Protein AF-A0A8J2NKK4-F1 (afdb_monomer)

Structure (mmCIF, N/CA/C/O backbone):
data_AF-A0A8J2NKK4-F1
#
_entry.id   AF-A0A8J2NKK4-F1
#
loop_
_atom_site.group_PDB
_atom_site.id
_atom_site.type_symbol
_atom_site.label_atom_id
_atom_site.label_alt_id
_atom_site.label_comp_id
_atom_site.label_asym_id
_atom_site.label_entity_i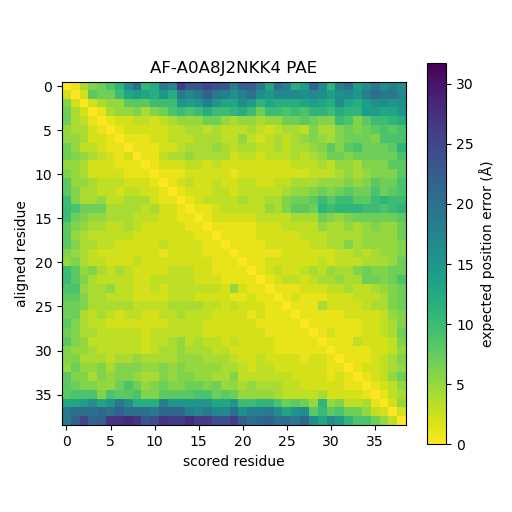d
_atom_site.label_seq_id
_atom_site.pdbx_PDB_ins_code
_atom_site.Cartn_x
_atom_site.Cartn_y
_atom_site.Cartn_z
_atom_site.occupancy
_atom_site.B_iso_or_equiv
_atom_site.auth_seq_id
_atom_site.auth_comp_id
_atom_site.auth_asym_id
_atom_site.auth_atom_id
_atom_site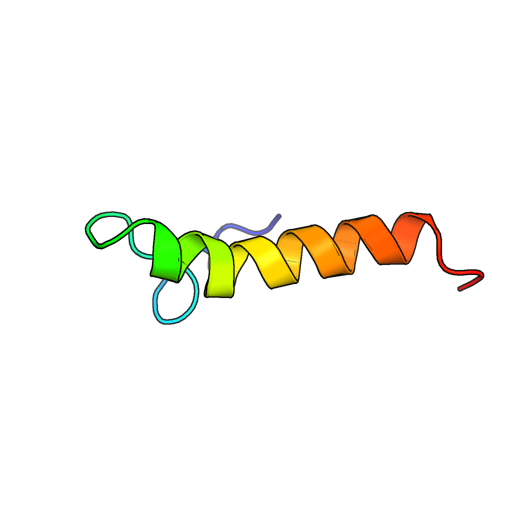.pdbx_PDB_model_num
ATOM 1 N N . PHE A 1 1 ? -14.024 -1.413 -2.023 1.00 54.50 1 PHE A N 1
ATOM 2 C CA . PHE A 1 1 ? -12.869 -0.886 -2.779 1.00 54.50 1 PHE A CA 1
ATOM 3 C C . PHE A 1 1 ? -13.317 -0.415 -4.156 1.00 54.50 1 PHE A C 1
ATOM 5 O O . PHE A 1 1 ? -13.853 -1.231 -4.900 1.00 54.50 1 PHE A O 1
ATOM 12 N N . PRO A 1 2 ? -13.181 0.877 -4.500 1.00 75.75 2 PRO A N 1
ATOM 13 C CA . PRO A 1 2 ? -13.576 1.364 -5.817 1.00 75.75 2 PRO A CA 1
ATOM 14 C C . PRO A 1 2 ? -12.567 0.904 -6.880 1.00 75.75 2 PRO A C 1
ATOM 16 O O . PRO A 1 2 ? -11.362 0.912 -6.644 1.00 75.75 2 PRO A O 1
ATOM 19 N N . ALA A 1 3 ? -13.046 0.538 -8.071 1.00 72.00 3 ALA A N 1
ATOM 20 C CA . ALA A 1 3 ? -12.218 0.030 -9.174 1.00 72.00 3 ALA A CA 1
ATOM 21 C C . ALA A 1 3 ? -11.094 0.994 -9.625 1.00 72.00 3 ALA A C 1
ATOM 23 O O . ALA A 1 3 ? -10.133 0.565 -10.256 1.00 72.00 3 ALA A O 1
ATOM 24 N N . GLY A 1 4 ? -11.179 2.281 -9.265 1.00 75.50 4 GLY A N 1
ATOM 25 C CA . GLY A 1 4 ? -10.214 3.318 -9.640 1.00 75.50 4 GLY A CA 1
ATOM 26 C C . GLY A 1 4 ? -8.821 3.194 -9.012 1.00 75.50 4 GLY A C 1
ATOM 27 O O . GLY A 1 4 ? -7.896 3.813 -9.525 1.00 75.50 4 GLY A O 1
ATOM 28 N N . ILE A 1 5 ? -8.633 2.398 -7.952 1.00 81.25 5 ILE A N 1
ATO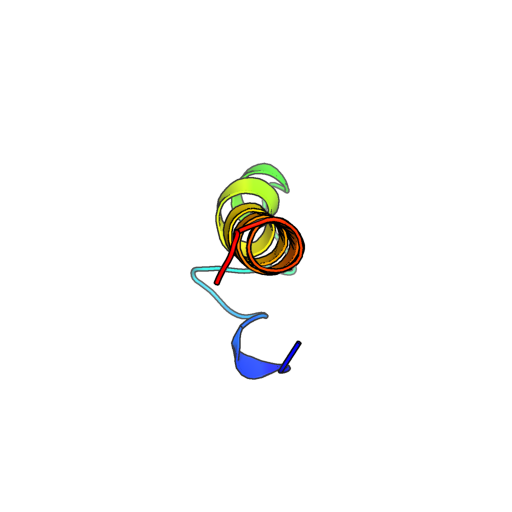M 29 C CA . ILE A 1 5 ? -7.294 2.163 -7.370 1.00 81.25 5 ILE A CA 1
ATOM 30 C C . ILE A 1 5 ? -6.551 0.990 -8.029 1.00 81.25 5 ILE A C 1
ATOM 32 O O . ILE A 1 5 ? -5.347 0.843 -7.844 1.00 81.25 5 ILE A O 1
ATOM 36 N N . LEU A 1 6 ? -7.242 0.170 -8.831 1.00 86.56 6 LEU A N 1
ATOM 37 C CA . LEU A 1 6 ? -6.679 -1.003 -9.511 1.00 86.56 6 LEU A CA 1
ATOM 38 C C . LEU A 1 6 ? -5.985 -0.626 -10.828 1.00 86.56 6 LEU A C 1
A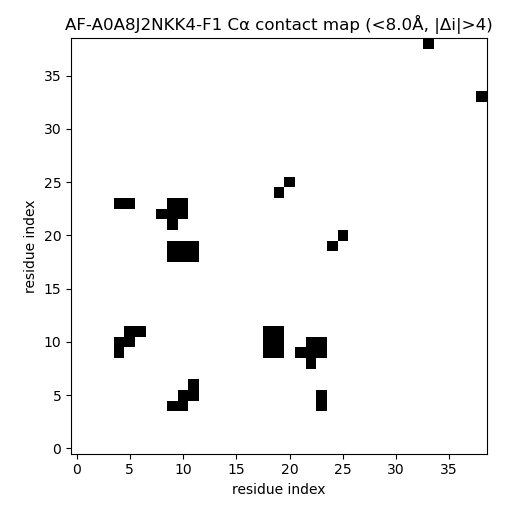TOM 40 O O . LEU A 1 6 ? -6.187 -1.252 -11.869 1.00 86.56 6 LEU A O 1
ATOM 44 N N . GLN A 1 7 ? -5.158 0.412 -10.781 1.00 88.00 7 GLN A N 1
ATOM 45 C CA . GLN A 1 7 ? -4.388 0.896 -11.918 1.00 88.00 7 GLN A CA 1
ATOM 46 C C . GLN A 1 7 ? -2.973 1.305 -11.489 1.00 88.00 7 GLN A C 1
ATOM 48 O O . GLN A 1 7 ? -2.725 1.544 -10.301 1.00 88.00 7 GLN A O 1
ATOM 53 N N . PRO A 1 8 ? -2.021 1.411 -12.431 1.00 86.94 8 PRO A N 1
ATOM 54 C CA . PRO A 1 8 ? -0.705 1.954 -12.134 1.00 86.94 8 PRO A CA 1
ATOM 55 C C . PRO A 1 8 ? -0.808 3.380 -11.562 1.00 86.94 8 PRO A C 1
ATOM 57 O O . PRO A 1 8 ? -1.659 4.148 -12.009 1.00 86.94 8 PRO A O 1
ATOM 60 N N . PRO A 1 9 ? 0.062 3.764 -10.611 1.00 85.81 9 PRO A N 1
ATOM 61 C CA . PRO A 1 9 ? 1.221 3.015 -10.120 1.00 85.81 9 PRO A CA 1
ATOM 62 C C . PRO A 1 9 ? 0.910 1.974 -9.029 1.00 85.81 9 PRO A C 1
ATOM 64 O O . PRO A 1 9 ? 1.808 1.216 -8.677 1.00 85.81 9 PRO A O 1
ATOM 67 N N . LEU A 1 10 ? -0.321 1.920 -8.513 1.00 87.56 10 LEU A N 1
ATOM 68 C CA . LEU A 1 10 ? -0.670 1.133 -7.323 1.00 87.56 10 LEU A CA 1
ATOM 69 C C . LEU A 1 10 ? -0.903 -0.353 -7.616 1.00 87.56 10 LEU A C 1
ATOM 71 O O . LEU A 1 10 ? -0.554 -1.199 -6.795 1.00 87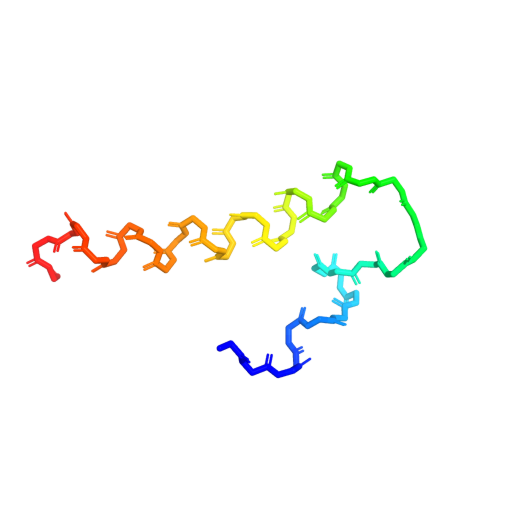.56 10 LEU A O 1
ATOM 75 N N . TYR A 1 11 ? -1.459 -0.676 -8.785 1.00 87.88 11 TYR A N 1
ATOM 76 C CA . TYR A 1 11 ? -1.738 -2.048 -9.200 1.00 87.88 11 TYR A CA 1
ATOM 77 C C . TYR A 1 11 ? -1.329 -2.293 -10.651 1.00 87.88 11 TYR A C 1
ATOM 79 O O . TYR A 1 11 ? -1.636 -1.512 -11.556 1.00 87.88 11 TYR A O 1
ATOM 87 N N . ARG A 1 12 ? -0.657 -3.417 -10.892 1.00 88.31 12 A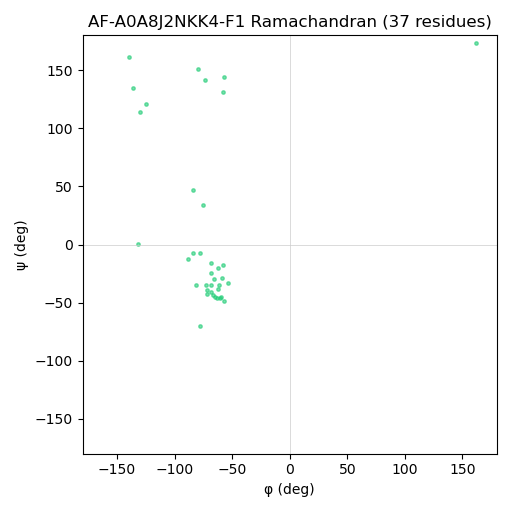RG A N 1
ATOM 88 C CA . ARG A 1 12 ? -0.312 -3.919 -12.223 1.00 88.31 12 ARG A CA 1
ATOM 89 C C . ARG A 1 12 ? -0.843 -5.339 -12.367 1.00 88.31 12 ARG A C 1
ATOM 91 O O . ARG A 1 12 ? -0.437 -6.234 -11.632 1.00 8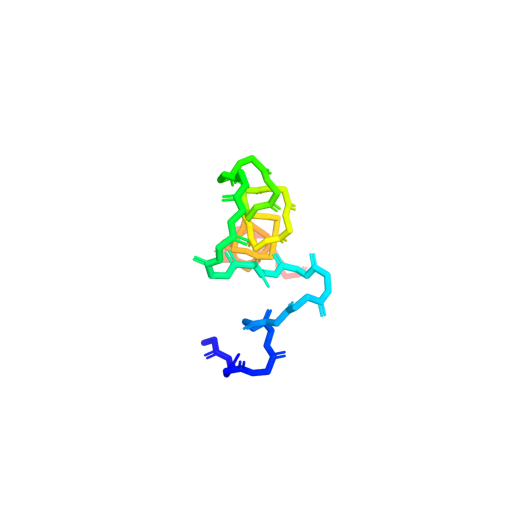8.31 12 ARG A O 1
ATOM 98 N N . SER A 1 13 ? -1.703 -5.556 -13.362 1.00 86.62 13 SER A N 1
ATOM 99 C CA . SER A 1 13 ? -2.212 -6.895 -13.695 1.00 86.62 13 SER A CA 1
ATOM 100 C C . SER A 1 13 ? -1.133 -7.816 -14.274 1.00 86.62 13 SER A C 1
ATOM 102 O O . SER A 1 13 ? -1.239 -9.034 -14.185 1.00 86.62 13 SER A O 1
ATOM 104 N N . ARG A 1 14 ? -0.083 -7.238 -14.872 1.00 86.25 14 ARG A N 1
ATOM 105 C CA . ARG A 1 14 ? 1.113 -7.940 -15.348 1.00 86.25 14 ARG A CA 1
ATOM 106 C C . ARG A 1 14 ? 2.353 -7.216 -14.828 1.00 86.25 14 ARG A C 1
ATOM 108 O O . ARG A 1 14 ? 2.603 -6.070 -15.198 1.00 86.25 14 ARG A O 1
ATOM 115 N N . GLY A 1 15 ? 3.106 -7.877 -13.957 1.00 82.06 15 GLY A N 1
ATOM 116 C CA . GLY A 1 15 ? 4.315 -7.356 -13.324 1.00 82.06 15 GLY A CA 1
ATOM 117 C C . GLY A 1 15 ? 4.674 -8.163 -12.073 1.00 82.06 15 GLY A C 1
ATOM 118 O O . GLY A 1 15 ? 3.896 -9.031 -11.679 1.00 82.06 15 GLY A O 1
ATOM 119 N N . PRO A 1 16 ? 5.836 -7.904 -11.452 1.00 89.25 16 PRO A N 1
ATOM 120 C CA . PRO A 1 16 ? 6.214 -8.558 -10.204 1.00 89.25 16 PRO A CA 1
ATOM 121 C C . PRO A 1 16 ? 5.178 -8.296 -9.106 1.00 89.25 16 PRO A C 1
ATOM 123 O O . PRO A 1 16 ? 4.812 -7.143 -8.867 1.00 89.25 16 PRO A O 1
ATOM 126 N N . GLU A 1 17 ? 4.738 -9.346 -8.409 1.00 89.19 17 GLU A N 1
ATOM 127 C CA . GLU A 1 17 ? 3.738 -9.227 -7.337 1.00 89.19 17 GLU A CA 1
ATOM 128 C C . GLU A 1 17 ? 4.190 -8.292 -6.211 1.00 89.19 17 GLU A C 1
ATOM 130 O O . GLU A 1 17 ? 3.359 -7.624 -5.600 1.00 89.19 17 GLU A O 1
ATOM 135 N N . SER A 1 18 ? 5.503 -8.176 -5.978 1.00 92.31 18 SER A N 1
ATOM 136 C CA . SER A 1 18 ? 6.091 -7.260 -4.992 1.00 92.31 18 SER A CA 1
ATOM 137 C C . SER A 1 18 ? 5.634 -5.810 -5.171 1.00 92.31 18 SER A C 1
ATOM 139 O O . SER A 1 18 ? 5.441 -5.104 -4.182 1.00 92.31 18 SER A O 1
ATOM 141 N N . ILE A 1 19 ? 5.389 -5.375 -6.412 1.00 91.00 19 ILE A N 1
ATOM 142 C CA . ILE A 1 19 ? 4.864 -4.036 -6.704 1.00 91.00 19 ILE A CA 1
ATOM 143 C C . ILE A 1 19 ? 3.420 -3.905 -6.206 1.00 91.00 19 ILE A C 1
ATOM 145 O O . ILE A 1 19 ? 3.071 -2.887 -5.617 1.00 91.00 19 ILE A O 1
ATOM 149 N N . ASN A 1 20 ? 2.593 -4.937 -6.389 1.00 91.56 20 ASN A N 1
ATOM 150 C CA . ASN A 1 20 ? 1.201 -4.930 -5.935 1.00 91.56 20 ASN A CA 1
ATOM 151 C C . ASN A 1 20 ? 1.101 -5.030 -4.407 1.00 91.56 20 ASN A C 1
ATOM 153 O O . ASN A 1 20 ? 0.279 -4.337 -3.810 1.00 91.56 20 ASN A O 1
ATOM 157 N N . TYR A 1 21 ? 1.955 -5.838 -3.769 1.00 90.75 21 TYR A N 1
ATOM 158 C CA . TYR A 1 21 ? 2.038 -5.893 -2.308 1.00 90.75 21 TYR A CA 1
ATOM 159 C C . TYR A 1 21 ? 2.475 -4.548 -1.711 1.00 90.75 21 TYR A C 1
ATOM 161 O O . TYR A 1 21 ? 1.932 -4.137 -0.693 1.00 90.75 21 TYR A O 1
ATOM 169 N N . GLY A 1 22 ? 3.399 -3.829 -2.355 1.00 88.56 22 GLY A N 1
ATOM 170 C CA . GLY A 1 22 ? 3.787 -2.485 -1.921 1.00 88.56 22 GLY A CA 1
ATOM 171 C C . GLY A 1 22 ? 2.717 -1.418 -2.183 1.00 88.56 22 GLY A C 1
ATOM 172 O O . GLY A 1 22 ? 2.467 -0.581 -1.325 1.00 88.56 22 GLY A O 1
ATOM 173 N N . GLY A 1 23 ? 2.072 -1.438 -3.352 1.00 89.38 23 GLY A N 1
ATOM 174 C CA . GLY A 1 23 ? 1.067 -0.442 -3.734 1.00 89.38 23 GLY A CA 1
ATOM 175 C C . GLY A 1 23 ? -0.292 -0.686 -3.077 1.00 89.38 23 GLY A C 1
ATOM 176 O O . GLY A 1 23 ? -0.712 0.060 -2.196 1.00 89.38 23 GLY A O 1
ATOM 177 N N . ILE A 1 24 ? -0.984 -1.746 -3.500 1.00 90.12 24 ILE A N 1
ATOM 178 C CA . ILE A 1 24 ? -2.311 -2.105 -2.978 1.00 90.12 24 ILE A CA 1
ATOM 179 C C . ILE A 1 24 ? -2.241 -2.680 -1.566 1.00 90.12 24 ILE A C 1
ATOM 181 O O . ILE A 1 24 ? -3.145 -2.419 -0.777 1.00 90.12 24 ILE A O 1
ATOM 185 N N . GLY A 1 25 ? -1.191 -3.426 -1.215 1.00 88.62 25 GLY A N 1
ATOM 186 C CA . GLY A 1 25 ? -1.085 -4.002 0.130 1.00 88.62 25 GLY A CA 1
ATOM 187 C C . GLY A 1 25 ? -1.042 -2.943 1.236 1.00 88.62 25 GLY A C 1
ATOM 188 O O . GLY A 1 25 ? -1.662 -3.148 2.275 1.00 88.62 25 GLY A O 1
ATOM 189 N N . VAL A 1 26 ? -0.422 -1.780 0.995 1.00 89.75 26 VAL A N 1
ATOM 190 C CA . VAL A 1 26 ? -0.454 -0.643 1.935 1.00 89.75 26 VAL A CA 1
ATOM 191 C C . VAL A 1 26 ? -1.858 -0.064 2.063 1.00 89.75 26 VAL A C 1
ATOM 193 O O . VAL A 1 26 ? -2.293 0.190 3.177 1.00 89.75 26 VAL A O 1
ATOM 196 N N . VAL A 1 27 ? -2.588 0.102 0.955 1.00 88.88 27 VAL A N 1
ATOM 197 C CA . VAL A 1 27 ? -3.972 0.606 0.986 1.00 88.88 27 VAL A CA 1
ATOM 198 C C . VAL A 1 27 ? -4.878 -0.364 1.742 1.00 88.88 27 VAL A C 1
ATOM 200 O O . VAL A 1 27 ? -5.621 0.048 2.618 1.00 88.88 27 VAL A O 1
ATOM 203 N N . ILE A 1 28 ? -4.782 -1.667 1.466 1.00 89.00 28 ILE A N 1
ATOM 204 C CA . ILE A 1 28 ? -5.547 -2.683 2.201 1.00 89.00 28 ILE A CA 1
ATOM 205 C C . ILE A 1 28 ? -5.184 -2.654 3.690 1.00 89.00 28 ILE A C 1
ATOM 207 O O . ILE A 1 28 ? -6.078 -2.671 4.529 1.00 89.00 28 ILE A O 1
ATOM 211 N N . GLY A 1 29 ? -3.891 -2.591 4.017 1.00 90.00 29 GLY A N 1
ATOM 212 C CA . GLY A 1 29 ? -3.421 -2.505 5.397 1.00 90.00 29 GLY A CA 1
ATOM 213 C C . GLY A 1 29 ? -3.942 -1.262 6.117 1.00 90.00 29 GLY A C 1
ATOM 214 O O . GLY A 1 29 ? -4.451 -1.388 7.222 1.00 90.00 29 GLY A O 1
ATOM 215 N N . HIS A 1 30 ? -3.881 -0.100 5.466 1.00 91.81 30 HIS A N 1
ATOM 216 C CA . HIS A 1 30 ? -4.387 1.179 5.963 1.00 91.81 30 HIS A CA 1
ATOM 217 C C . HIS A 1 30 ? -5.881 1.112 6.318 1.00 91.81 30 HIS A C 1
ATOM 219 O O . HIS A 1 30 ? -6.265 1.456 7.434 1.00 91.81 30 HIS A O 1
ATOM 225 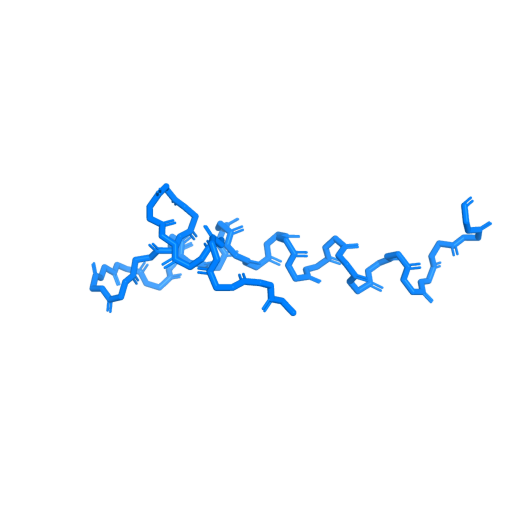N N . GLU A 1 31 ? -6.707 0.571 5.419 1.00 89.88 31 GLU A N 1
ATOM 226 C CA . GLU A 1 31 ? -8.147 0.409 5.664 1.00 89.88 31 GLU A CA 1
ATOM 227 C C . GLU A 1 31 ? -8.449 -0.636 6.750 1.00 89.88 31 GLU A C 1
ATOM 229 O O . GLU A 1 31 ? -9.390 -0.473 7.522 1.00 89.88 31 GLU A O 1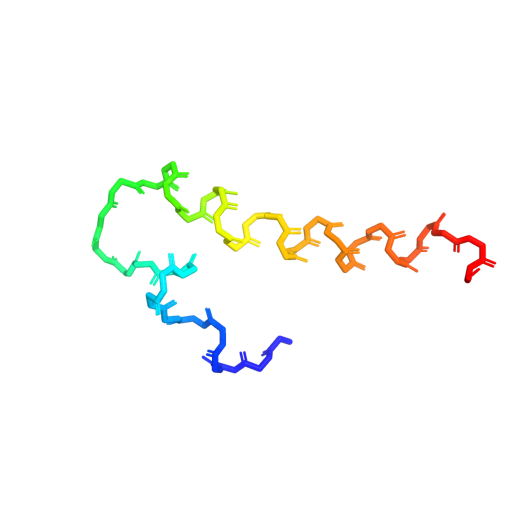
ATOM 234 N N . ILE A 1 32 ? -7.654 -1.712 6.843 1.00 89.31 32 ILE A N 1
ATOM 235 C CA . ILE A 1 32 ? -7.781 -2.684 7.940 1.00 89.31 32 ILE A CA 1
ATOM 236 C C . ILE A 1 32 ? -7.443 -2.010 9.270 1.00 89.31 32 ILE A C 1
ATOM 238 O O . ILE A 1 32 ? -8.186 -2.189 10.229 1.00 89.31 32 ILE A O 1
ATOM 242 N N . THR A 1 33 ? -6.359 -1.228 9.339 1.00 88.75 33 THR A N 1
ATOM 243 C CA . THR A 1 33 ? -5.958 -0.540 10.574 1.00 88.75 33 THR A CA 1
ATOM 244 C C . THR A 1 33 ? -6.957 0.517 11.019 1.00 88.75 33 THR A C 1
ATOM 246 O O . THR A 1 33 ? -7.125 0.657 12.219 1.00 88.75 33 THR A O 1
ATOM 249 N N . HIS A 1 34 ? -7.691 1.161 10.107 1.00 90.06 34 HIS A N 1
ATOM 250 C CA . HIS A 1 34 ? -8.822 2.029 10.467 1.00 90.06 34 HIS A CA 1
ATOM 251 C C . HIS A 1 34 ? -9.968 1.296 11.183 1.00 90.06 34 HIS A C 1
ATOM 253 O O . HIS A 1 34 ? -10.782 1.905 11.862 1.00 90.06 34 HIS A O 1
ATOM 259 N N . GLY A 1 35 ? -10.059 -0.031 11.058 1.00 85.62 35 GLY A N 1
ATOM 260 C CA . GLY A 1 35 ? -10.988 -0.835 11.859 1.00 85.62 35 GLY A CA 1
ATOM 261 C C . GLY A 1 35 ? -10.517 -1.089 13.297 1.00 85.62 35 GLY A C 1
ATOM 262 O O . GLY A 1 35 ? -11.267 -1.671 14.080 1.00 85.62 35 GLY A O 1
ATOM 263 N N . PHE A 1 36 ? -9.279 -0.707 13.621 1.00 86.38 36 PHE A N 1
ATOM 264 C CA . PHE A 1 36 ? -8.619 -0.939 14.907 1.00 86.38 36 PHE A CA 1
ATOM 265 C C . PHE A 1 36 ? -7.945 0.314 15.479 1.00 86.38 36 PHE A C 1
ATOM 267 O O . PHE A 1 36 ? -7.328 0.215 16.539 1.00 86.38 36 PHE A O 1
ATOM 274 N N . ASP A 1 37 ? -8.010 1.458 14.796 1.00 84.25 37 ASP A N 1
ATOM 275 C CA . ASP A 1 37 ? -7.703 2.731 15.427 1.00 84.25 37 ASP A CA 1
ATOM 276 C C . ASP A 1 37 ? -8.921 3.195 16.231 1.00 84.25 37 ASP A C 1
ATOM 278 O O . ASP A 1 37 ? -10.067 2.832 15.958 1.00 84.25 37 ASP A O 1
ATOM 282 N N . ASP A 1 38 ? -8.659 3.955 17.292 1.00 73.00 38 ASP A N 1
ATOM 283 C CA . ASP A 1 38 ? -9.693 4.530 18.154 1.00 73.00 38 ASP A CA 1
ATOM 284 C C . ASP A 1 38 ? -10.376 5.733 17.467 1.00 73.00 38 ASP A C 1
ATOM 286 O O . ASP A 1 38 ? -10.753 6.685 18.140 1.00 73.00 38 ASP A O 1
ATOM 290 N N . GLN A 1 39 ? -10.535 5.701 16.139 1.00 61.06 39 GLN A N 1
ATOM 291 C CA . GLN A 1 39 ? -10.943 6.827 15.292 1.00 61.06 39 GLN A CA 1
ATOM 292 C C . GLN A 1 39 ? -9.976 8.028 15.241 1.00 61.06 39 GLN A C 1
ATOM 294 O O . GLN A 1 39 ? -9.362 8.416 16.261 1.00 61.06 39 GLN A O 1
#

Sequence (39 aa):
FPAGILQPPLYRSRGPESINYGGIGVVIGHEITHGFDDQ

Organism: NCBI:txid39272

Solvent-accessible surface area (backbone atoms only — not comparable to full-atom values): 2460 Å² total; per-residue (Å²): 134,69,76,84,59,72,34,77,90,31,25,61,99,77,68,68,63,69,54,32,51,60,35,44,42,47,53,54,47,51,60,55,47,62,76,70,49,93,121

Foldseek 3Di:
DDPVQCDPPQHDPDDPCVSVCVRVVVVVVVVVVVVVDPD

pLDDT: mean 85.22, std 8.07, range [54.5, 92.31]

Secondary structure (DSSP, 8-state):
--GGGSSTTT--SSS-HHHHHHHHHHHHHHHHHTTTS--

Mean predicted aligned error: 5.41 Å

Radius of gyration: 11.46 Å; Cα contacts (8 Å, |Δi|>4): 22; chains: 1; bounding box: 20×16×34 Å

InterPro domains:
  IPR000718 Peptidase M13 [PS51885] (1-39)
  IPR000718 Peptidase M13 [PTHR11733] (1-37)
  IPR018497 Peptidase M13, C-terminal domain [PF01431] (1-39)